Protein AF-A0A353D0T1-F1 (afdb_monomer)

Solvent-accessible surface area (backbone atoms only — not comparable to full-atom values): 4485 Å² total; per-residue (Å²): 103,69,92,74,43,88,63,35,78,48,76,32,62,47,91,71,78,96,55,59,70,70,60,46,49,54,51,49,51,31,43,77,77,54,49,34,44,76,42,60,29,22,41,86,70,46,81,37,62,61,98,84,30,36,52,24,35,30,32,28,31,70,87,42,83,87,42,71,49,78,44,84,40,88,41,120

Secondary structure (DSSP, 8-state):
-TTTSS-EEEEESSSS--S-HHHHHHHHHHHHHSSEEEEETEEEEEEEEETTEEEEEEEEESS-TT-EEEEEEEE-

Nearest PDB structures (foldseek):
  5utx-assembly1_A  TM=9.702E-01  e=4.992E-08  Vibrio vulnificus CMCP6
  5usx-assembly1_A  TM=9.925E-01  e=8.456E-08  Vibrio vulnificus CMCP6
  5utx-assembly1_B  TM=9.883E-01  e=1.432E-07  Vibrio vulnificus CMCP6
  1f6m-assembly1_A  TM=9.938E-01  e=3.158E-07  Escherichia coli
  1cl0-assembly1_A  TM=9.435E-01  e=1.437E-06  Escherichia coli

Sequence (76 aa):
LSNIASEVTLVHRRDELRAEAILADEIKERAENGNVTIAWSQVLDEVLGDQAGVTGVRLRSTKDDSKTQDIDVHGV

Foldseek 3Di:
DQVPDQAAEAEDLAPDDPDPPVVRVVQVCCCVPHRYPYHHQKDFDDFDDDPVFTQWTKIAGNVDRVDIDIGGDDDD

Mean predicted aligned error: 4.67 Å

Radius of gyration: 13.52 Å; Cα contacts (8 Å, |Δi|>4): 127; chains: 1; bounding box: 31×20×38 Å

Structure (mmCIF, N/CA/C/O backbone):
data_AF-A0A353D0T1-F1
#
_entry.id   AF-A0A353D0T1-F1
#
loop_
_atom_site.group_PDB
_atom_site.id
_atom_site.type_symbol
_atom_site.label_atom_id
_atom_site.label_alt_id
_atom_site.label_comp_id
_atom_site.label_asym_id
_atom_site.label_entity_id
_atom_site.label_seq_id
_atom_site.pdbx_PDB_ins_code
_atom_site.Cartn_x
_atom_site.Cartn_y
_atom_site.Cartn_z
_atom_site.occupancy
_atom_site.B_iso_or_equiv
_atom_site.auth_seq_id
_atom_site.auth_comp_id
_atom_site.auth_asym_id
_atom_site.auth_atom_id
_atom_site.pdbx_PDB_model_num
ATOM 1 N N . LEU A 1 1 ? 10.373 1.275 5.379 1.00 63.06 1 LEU A N 1
ATOM 2 C CA . LEU A 1 1 ? 10.108 1.699 3.984 1.00 63.06 1 LEU A CA 1
ATOM 3 C C . LEU A 1 1 ? 9.679 3.161 3.903 1.00 63.06 1 LEU A C 1
ATOM 5 O O . LEU A 1 1 ? 10.328 3.898 3.180 1.00 63.06 1 LEU A O 1
ATOM 9 N N . SER A 1 2 ? 8.704 3.622 4.694 1.00 62.53 2 SER A N 1
ATOM 10 C CA . SER A 1 2 ? 8.317 5.052 4.743 1.00 62.53 2 SER A CA 1
ATOM 11 C C . SER A 1 2 ? 9.454 6.007 5.124 1.00 62.53 2 SER A C 1
ATOM 13 O O . SER A 1 2 ? 9.468 7.147 4.696 1.00 62.53 2 SER A O 1
ATOM 15 N N . ASN A 1 3 ? 10.441 5.539 5.894 1.00 76.25 3 ASN A N 1
ATOM 16 C CA . ASN A 1 3 ? 11.605 6.346 6.277 1.00 76.25 3 ASN A CA 1
ATOM 17 C C . ASN A 1 3 ? 12.715 6.364 5.199 1.00 76.25 3 ASN A C 1
ATOM 19 O O . ASN A 1 3 ? 13.799 6.868 5.465 1.00 76.25 3 ASN A O 1
ATOM 23 N N . ILE A 1 4 ? 12.489 5.733 4.040 1.00 82.19 4 ILE A N 1
ATOM 24 C CA . ILE A 1 4 ? 13.476 5.579 2.955 1.00 82.19 4 ILE A CA 1
ATOM 25 C C . ILE A 1 4 ? 12.907 6.128 1.642 1.00 82.19 4 ILE A C 1
ATOM 27 O O . ILE A 1 4 ? 13.591 6.866 0.942 1.00 82.19 4 ILE A O 1
ATOM 31 N N . ALA A 1 5 ? 11.663 5.774 1.312 1.00 84.00 5 ALA A N 1
ATOM 32 C CA . ALA A 1 5 ? 10.967 6.293 0.141 1.00 84.00 5 ALA A CA 1
ATOM 33 C C . ALA A 1 5 ? 10.402 7.696 0.408 1.00 84.00 5 ALA A C 1
ATOM 35 O O . ALA A 1 5 ? 10.050 8.019 1.543 1.00 84.00 5 ALA A O 1
ATOM 36 N N . SER A 1 6 ? 10.278 8.512 -0.641 1.00 86.62 6 SER A N 1
ATOM 37 C CA . SER A 1 6 ? 9.619 9.821 -0.563 1.00 86.62 6 SER A CA 1
ATOM 38 C C . SER A 1 6 ? 8.127 9.688 -0.265 1.00 86.62 6 SER A C 1
ATOM 40 O O . SER A 1 6 ? 7.607 10.448 0.543 1.00 86.62 6 SER A O 1
ATOM 42 N N . GLU A 1 7 ? 7.472 8.684 -0.845 1.00 87.38 7 GLU A N 1
ATOM 43 C CA . GLU A 1 7 ? 6.068 8.339 -0.624 1.00 87.38 7 GLU A CA 1
ATOM 44 C C . GLU A 1 7 ? 5.903 6.815 -0.623 1.00 87.38 7 GLU A C 1
ATOM 46 O O . GLU A 1 7 ? 6.611 6.096 -1.332 1.00 87.38 7 GLU A O 1
ATOM 51 N N . VAL A 1 8 ? 4.981 6.309 0.193 1.00 91.56 8 VAL A N 1
ATOM 52 C CA . VAL A 1 8 ? 4.638 4.889 0.273 1.00 91.56 8 VAL A CA 1
ATOM 53 C C . VAL A 1 8 ? 3.142 4.723 0.088 1.00 91.56 8 VAL A C 1
ATOM 55 O O . VAL A 1 8 ? 2.361 5.067 0.967 1.00 91.56 8 VAL A O 1
ATOM 58 N N . THR A 1 9 ? 2.735 4.101 -1.015 1.00 91.75 9 THR A N 1
ATOM 59 C CA . THR A 1 9 ? 1.345 3.669 -1.180 1.00 91.75 9 THR A CA 1
ATOM 60 C C . THR A 1 9 ? 1.171 2.243 -0.660 1.00 91.75 9 THR A C 1
ATOM 62 O O . THR A 1 9 ? 1.732 1.295 -1.208 1.00 91.75 9 THR A O 1
ATOM 65 N N . LEU A 1 10 ? 0.388 2.076 0.406 1.00 92.06 10 LEU A N 1
ATOM 66 C CA . LEU A 1 10 ? -0.021 0.778 0.931 1.00 92.06 10 LEU A CA 1
ATOM 67 C C . LEU A 1 10 ? -1.322 0.347 0.254 1.00 92.06 10 LEU A C 1
ATOM 69 O O . LEU A 1 10 ? -2.371 0.951 0.460 1.00 92.06 10 LEU A O 1
ATOM 73 N N . VAL A 1 11 ? -1.268 -0.730 -0.524 1.00 92.56 11 VAL A N 1
ATOM 74 C CA . VAL A 1 11 ? -2.442 -1.279 -1.215 1.00 92.56 11 VAL A CA 1
ATOM 75 C C . VAL A 1 11 ? -3.043 -2.412 -0.400 1.00 92.56 11 VAL A C 1
ATOM 77 O O . VAL A 1 11 ? -2.352 -3.374 -0.052 1.00 92.56 11 VAL A O 1
ATOM 80 N N . HIS A 1 12 ? -4.346 -2.335 -0.121 1.00 94.75 12 HIS A N 1
ATOM 81 C CA . HIS A 1 12 ? -5.054 -3.415 0.543 1.00 94.75 12 HIS A CA 1
ATOM 82 C C . HIS A 1 12 ? -6.425 -3.727 -0.061 1.00 94.75 12 HIS A C 1
ATOM 84 O O . HIS A 1 12 ? -7.231 -2.853 -0.359 1.00 94.75 12 HIS A O 1
ATOM 90 N N . ARG A 1 13 ? -6.726 -5.027 -0.163 1.00 92.44 13 ARG A N 1
ATOM 91 C CA . ARG A 1 13 ? -7.955 -5.550 -0.784 1.00 92.44 13 ARG A CA 1
ATOM 92 C C . ARG A 1 13 ? -9.217 -5.395 0.068 1.00 92.44 13 ARG A C 1
ATOM 94 O O . ARG A 1 13 ? -10.317 -5.602 -0.439 1.00 92.44 13 ARG A O 1
ATOM 101 N N . ARG A 1 14 ? -9.052 -5.110 1.361 1.00 92.75 14 ARG A N 1
ATOM 102 C CA . ARG A 1 14 ? -10.127 -4.884 2.339 1.00 92.75 14 ARG A CA 1
ATOM 103 C C . ARG A 1 14 ? -10.059 -3.451 2.851 1.00 92.75 14 ARG A C 1
ATOM 105 O O . ARG A 1 14 ? -9.260 -2.661 2.371 1.00 92.75 14 ARG A O 1
ATOM 112 N N . ASP A 1 15 ? -10.917 -3.157 3.803 1.00 89.12 15 ASP A N 1
ATOM 113 C CA . ASP A 1 15 ? -11.107 -1.920 4.549 1.00 89.12 15 ASP A CA 1
ATOM 114 C C . ASP A 1 15 ? -10.617 -2.044 6.011 1.00 89.12 15 ASP A C 1
ATOM 116 O O . ASP A 1 15 ? -10.837 -1.159 6.830 1.00 89.12 15 ASP A O 1
ATOM 120 N N . GLU A 1 16 ? -9.905 -3.131 6.334 1.00 88.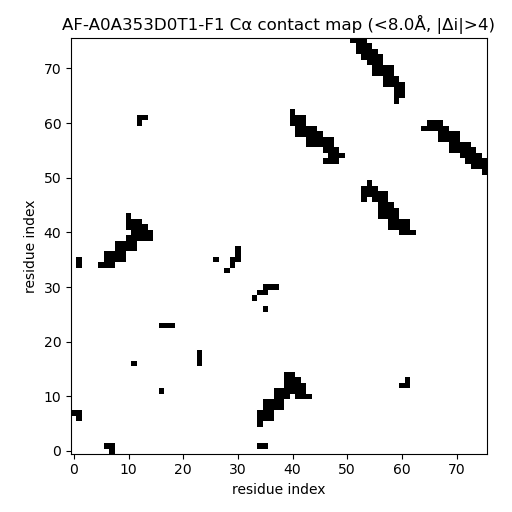69 16 GLU A N 1
ATOM 121 C CA . GLU A 1 16 ? -9.260 -3.369 7.630 1.00 88.69 16 GLU A CA 1
ATOM 122 C C . GLU A 1 16 ? -7.819 -3.863 7.445 1.00 88.69 16 GLU A C 1
ATOM 124 O O . GLU A 1 16 ? -7.555 -4.666 6.553 1.00 88.69 16 GLU A O 1
ATOM 129 N N . LEU A 1 17 ? -6.889 -3.450 8.312 1.00 89.88 17 LEU A N 1
ATOM 130 C CA . LEU A 1 17 ? -5.570 -4.084 8.414 1.00 89.88 17 LEU A CA 1
ATOM 131 C C . LEU A 1 17 ? -5.618 -5.187 9.466 1.00 89.88 17 LEU A C 1
ATOM 133 O O . LEU A 1 17 ? -6.022 -4.958 10.602 1.00 89.88 17 LEU A O 1
ATOM 137 N N . ARG A 1 18 ? -5.134 -6.378 9.110 1.00 89.38 18 ARG A N 1
ATOM 138 C CA . ARG A 1 18 ? -4.924 -7.483 10.058 1.00 89.38 18 ARG A CA 1
ATOM 139 C C . ARG A 1 18 ? -3.498 -7.463 10.595 1.00 89.38 18 ARG A C 1
ATOM 141 O O . ARG A 1 18 ? -2.734 -8.397 10.374 1.00 89.38 18 ARG A O 1
ATOM 148 N N . ALA A 1 19 ? -3.151 -6.359 11.241 1.00 88.31 19 ALA A N 1
ATOM 149 C CA . ALA A 1 19 ? -1.913 -6.201 11.991 1.00 88.31 19 ALA A CA 1
ATOM 150 C C . ALA A 1 19 ? -2.233 -6.145 13.491 1.00 88.31 19 ALA A C 1
ATOM 152 O O . ALA A 1 19 ? -3.396 -6.041 13.885 1.00 88.31 19 ALA A O 1
ATOM 153 N N . GLU A 1 20 ? -1.206 -6.211 14.333 1.00 93.06 20 GLU A N 1
ATOM 154 C CA . GLU A 1 20 ? -1.363 -5.870 15.747 1.00 93.06 20 GLU A CA 1
ATOM 155 C C . GLU A 1 20 ? -1.906 -4.441 15.880 1.00 93.06 20 GLU A C 1
ATOM 157 O O . GLU A 1 20 ? -1.578 -3.576 15.064 1.00 93.06 20 GLU A O 1
ATOM 162 N N . ALA A 1 21 ? -2.729 -4.188 16.903 1.00 88.94 21 ALA A N 1
ATOM 163 C CA . ALA A 1 21 ? -3.443 -2.916 17.048 1.00 88.94 21 ALA A CA 1
ATOM 164 C C . ALA A 1 21 ? -2.493 -1.705 16.995 1.00 88.94 21 ALA A C 1
ATOM 166 O O . ALA A 1 21 ? -2.732 -0.768 16.243 1.00 88.94 21 ALA A O 1
ATOM 167 N N . ILE A 1 22 ? -1.359 -1.797 17.697 1.00 93.25 22 ILE A N 1
ATOM 168 C CA . ILE A 1 22 ? -0.338 -0.741 17.748 1.00 93.25 22 ILE A CA 1
ATOM 169 C C . ILE A 1 22 ? 0.237 -0.447 16.355 1.00 93.25 22 ILE A C 1
ATOM 171 O O . ILE A 1 22 ? 0.365 0.712 15.975 1.00 93.25 22 ILE A O 1
ATOM 175 N N . LEU A 1 23 ? 0.539 -1.480 15.563 1.00 89.88 23 LEU A N 1
ATOM 176 C CA . LEU A 1 23 ? 1.093 -1.308 14.216 1.00 89.88 23 LEU A CA 1
ATOM 177 C C . LEU A 1 23 ? 0.058 -0.738 13.244 1.00 89.88 23 LEU A C 1
ATOM 179 O O . LEU A 1 23 ? 0.393 0.081 12.390 1.00 89.88 23 LEU A O 1
ATOM 183 N N . ALA A 1 24 ? -1.199 -1.171 13.358 1.00 89.94 24 ALA A N 1
ATOM 184 C CA . ALA A 1 24 ? -2.279 -0.618 12.553 1.00 89.94 24 ALA A CA 1
ATOM 185 C C . ALA A 1 24 ? -2.476 0.876 12.845 1.00 89.94 24 ALA A C 1
ATOM 187 O O . ALA A 1 24 ? -2.705 1.645 11.914 1.00 89.94 24 ALA A O 1
ATOM 188 N N . ASP A 1 25 ? -2.361 1.286 14.107 1.00 90.38 25 ASP A N 1
ATOM 189 C CA . ASP A 1 25 ? -2.508 2.683 14.508 1.00 90.38 25 ASP A CA 1
ATOM 190 C C . ASP A 1 25 ? -1.306 3.535 14.082 1.00 90.38 25 ASP A C 1
ATOM 192 O O . ASP A 1 25 ? -1.508 4.615 13.536 1.00 90.38 25 ASP A O 1
ATOM 196 N N . GLU A 1 26 ? -0.078 3.018 14.177 1.00 90.69 26 GLU A N 1
ATOM 197 C CA . GLU A 1 26 ? 1.113 3.703 13.656 1.00 90.69 26 GLU A CA 1
ATOM 198 C C . GLU A 1 26 ? 1.037 3.914 12.131 1.00 90.69 26 GLU A C 1
ATOM 200 O O . GLU A 1 26 ? 1.405 4.970 11.613 1.00 90.69 26 GLU A O 1
ATOM 205 N N . ILE A 1 27 ? 0.528 2.927 11.384 1.00 90.62 27 ILE A N 1
ATOM 206 C CA . ILE A 1 27 ? 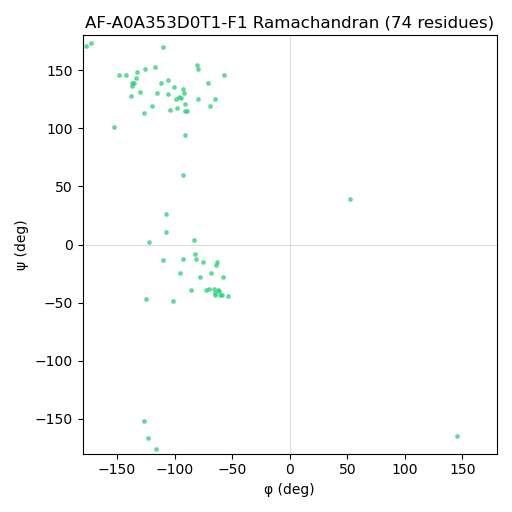0.324 3.061 9.934 1.00 90.62 27 ILE A CA 1
ATOM 207 C C . ILE A 1 27 ? -0.729 4.131 9.629 1.00 90.62 27 ILE A C 1
ATOM 209 O O . ILE A 1 27 ? -0.527 4.919 8.706 1.00 90.62 27 ILE A O 1
ATOM 213 N N . LYS A 1 28 ? -1.831 4.178 10.387 1.00 89.38 28 LYS A N 1
ATOM 214 C CA . LYS A 1 28 ? -2.860 5.217 10.222 1.00 89.38 28 LYS A CA 1
ATOM 215 C C . LYS A 1 28 ? -2.313 6.602 10.557 1.00 89.38 28 LYS A C 1
ATOM 217 O O . LYS A 1 28 ? -2.526 7.522 9.781 1.00 89.38 28 LYS A O 1
ATOM 222 N N . GLU A 1 29 ? -1.548 6.740 11.637 1.00 91.69 29 GLU A N 1
ATOM 223 C CA . GLU A 1 29 ? -0.916 8.008 12.012 1.00 91.69 29 GLU A CA 1
ATOM 224 C C . GLU A 1 29 ? 0.015 8.512 10.902 1.00 91.69 29 GLU A C 1
ATOM 226 O O . GLU A 1 29 ? -0.029 9.684 10.527 1.00 91.69 29 GLU A O 1
ATOM 231 N N . ARG A 1 30 ? 0.817 7.616 10.313 1.00 90.00 30 ARG A N 1
ATOM 232 C CA . ARG A 1 30 ? 1.672 7.935 9.159 1.00 90.00 30 ARG A CA 1
ATOM 233 C C . ARG A 1 30 ? 0.875 8.216 7.886 1.00 90.00 30 ARG A C 1
ATOM 235 O O . ARG A 1 30 ? 1.401 8.895 7.007 1.00 90.00 30 ARG A O 1
ATOM 242 N N . ALA A 1 31 ? -0.346 7.699 7.774 1.00 90.00 31 ALA A N 1
ATOM 243 C CA . ALA A 1 31 ? -1.234 8.002 6.660 1.00 90.00 31 ALA A CA 1
ATOM 244 C C . ALA A 1 31 ? -1.912 9.372 6.789 1.00 90.00 31 ALA A C 1
ATOM 246 O O . ALA A 1 31 ? -2.220 10.008 5.787 1.00 90.00 31 ALA A O 1
ATOM 247 N N . GLU A 1 32 ? -2.117 9.843 8.018 1.00 90.00 32 GLU A N 1
ATOM 248 C CA . GLU A 1 32 ? -2.689 11.161 8.295 1.00 90.00 32 GLU A CA 1
ATOM 249 C C . GLU A 1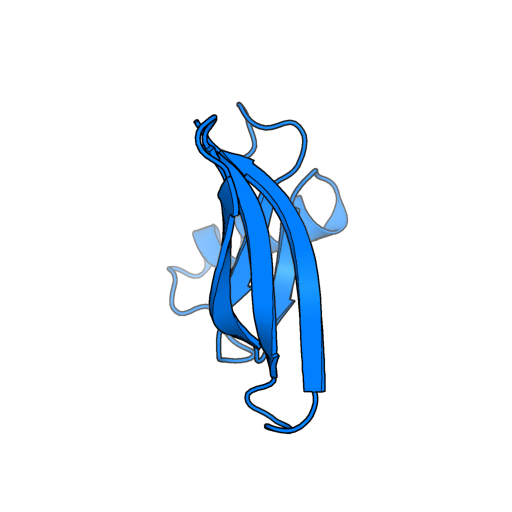 32 ? -1.629 12.270 8.297 1.00 90.00 32 GLU A C 1
ATOM 251 O O . GLU A 1 32 ? -1.879 13.365 7.799 1.00 90.00 32 GLU A O 1
ATOM 256 N N . ASN A 1 33 ? -0.442 11.990 8.845 1.00 90.69 33 ASN A N 1
ATOM 257 C CA . ASN A 1 33 ? 0.570 13.009 9.152 1.00 90.69 33 ASN A CA 1
ATOM 258 C C . ASN A 1 33 ? 1.923 12.774 8.465 1.00 90.69 33 ASN A C 1
ATOM 260 O O . ASN A 1 33 ? 2.883 13.501 8.722 1.00 90.69 33 ASN A O 1
ATOM 264 N N . GLY A 1 34 ? 2.034 11.734 7.640 1.00 90.06 34 GLY A N 1
ATOM 265 C CA . GLY A 1 34 ? 3.291 11.305 7.038 1.00 90.06 34 GLY A CA 1
ATOM 266 C C . GLY A 1 34 ? 3.219 11.178 5.522 1.00 90.06 34 GLY A C 1
ATOM 267 O O . GLY A 1 34 ? 2.474 11.874 4.842 1.00 90.06 34 GLY A O 1
ATOM 268 N N . ASN A 1 35 ? 4.048 10.282 4.992 1.00 90.06 35 ASN A N 1
ATOM 269 C CA . ASN A 1 35 ? 4.192 10.024 3.563 1.00 90.06 35 ASN A CA 1
ATOM 270 C C . ASN A 1 35 ? 3.573 8.687 3.135 1.00 90.06 35 ASN A C 1
ATOM 272 O O . ASN A 1 35 ? 4.048 8.061 2.186 1.00 90.06 35 ASN A O 1
ATOM 276 N N . VAL A 1 36 ? 2.574 8.204 3.876 1.00 92.62 36 VAL A N 1
ATOM 277 C CA . VAL A 1 36 ? 1.894 6.944 3.576 1.00 92.62 36 VAL A CA 1
ATOM 278 C C . VAL A 1 36 ? 0.511 7.238 3.005 1.00 92.62 36 VAL A C 1
ATOM 280 O O . VAL A 1 36 ? -0.269 7.956 3.609 1.00 92.62 36 VAL A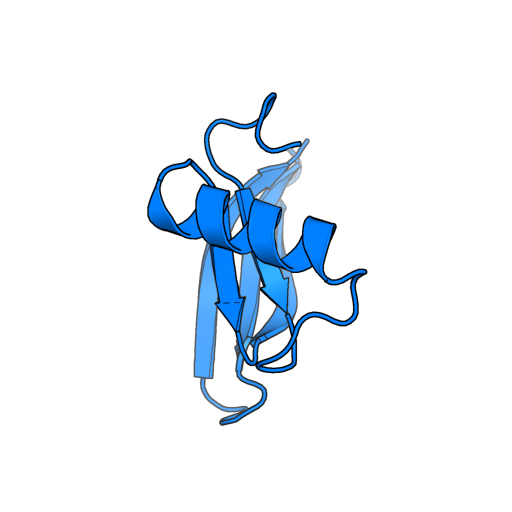 O 1
ATOM 283 N N . THR A 1 37 ? 0.163 6.632 1.878 1.00 91.81 37 THR A N 1
ATOM 284 C CA . THR A 1 37 ? -1.192 6.685 1.313 1.00 91.81 37 THR A CA 1
ATOM 285 C C . THR A 1 37 ? -1.777 5.280 1.340 1.00 91.81 37 THR A C 1
ATOM 287 O O . THR A 1 37 ? -1.119 4.341 0.900 1.00 91.81 37 THR A O 1
ATOM 290 N N . ILE A 1 38 ? -2.996 5.091 1.857 1.00 92.62 38 ILE A N 1
ATOM 291 C CA . ILE A 1 38 ? -3.627 3.761 1.898 1.00 92.62 38 ILE A CA 1
ATOM 292 C C . ILE A 1 38 ? -4.704 3.644 0.819 1.00 92.62 38 ILE A C 1
ATOM 294 O O . ILE A 1 38 ? -5.745 4.299 0.880 1.00 92.62 38 ILE A O 1
ATOM 298 N N . ALA A 1 39 ? -4.476 2.749 -0.138 1.00 92.12 39 ALA A N 1
ATOM 299 C CA . ALA A 1 39 ? -5.436 2.364 -1.159 1.00 92.12 39 ALA A CA 1
ATOM 300 C C . ALA A 1 39 ? -6.265 1.164 -0.671 1.00 92.12 39 ALA A C 1
ATOM 302 O O . ALA A 1 39 ? -5.856 0.006 -0.785 1.00 92.12 39 ALA A O 1
ATOM 303 N N . TRP A 1 40 ? -7.430 1.448 -0.087 1.00 94.06 40 TRP A N 1
ATOM 304 C CA . TRP A 1 40 ? -8.358 0.430 0.411 1.00 94.06 40 TRP A CA 1
ATOM 305 C C . TRP A 1 40 ? -9.216 -0.177 -0.694 1.00 94.06 40 TRP A C 1
ATOM 307 O O . TRP A 1 40 ? -9.561 0.484 -1.670 1.00 94.06 40 TRP A O 1
ATOM 317 N N . SER A 1 41 ? -9.681 -1.410 -0.475 1.00 93.81 41 SER A N 1
ATOM 318 C CA . SER A 1 41 ? -10.536 -2.130 -1.431 1.00 93.81 41 SER A CA 1
ATOM 319 C C . SER A 1 41 ? -9.942 -2.175 -2.845 1.00 93.81 41 SER A C 1
ATOM 321 O O . SER A 1 41 ? -10.662 -2.021 -3.835 1.00 93.81 41 SER A O 1
ATOM 323 N N . GLN A 1 42 ? -8.624 -2.348 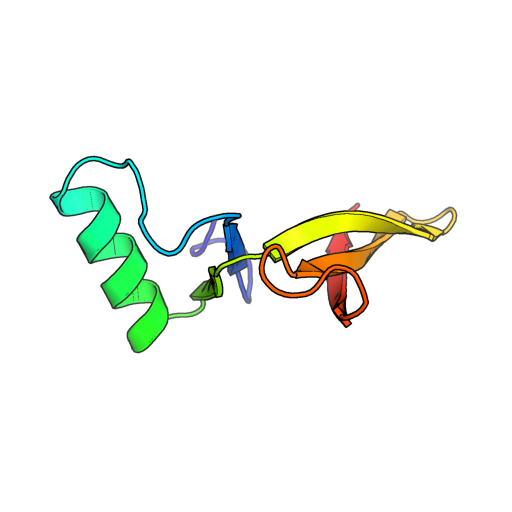-2.936 1.00 94.19 42 GLN A N 1
ATOM 324 C CA . GLN A 1 42 ? -7.898 -2.441 -4.196 1.00 94.19 42 GLN A CA 1
ATOM 325 C C . GLN A 1 42 ? -6.934 -3.628 -4.205 1.00 94.19 42 GLN A C 1
ATOM 327 O O . GLN A 1 42 ? -6.399 -4.047 -3.176 1.00 94.19 42 GLN A O 1
ATOM 332 N N . VAL A 1 43 ? -6.740 -4.199 -5.387 1.00 93.62 43 VAL A N 1
ATOM 333 C CA . VAL A 1 43 ? -5.782 -5.271 -5.664 1.00 93.62 43 VAL A CA 1
ATOM 334 C C . VAL A 1 43 ? -4.881 -4.855 -6.812 1.00 93.62 43 VAL A C 1
ATOM 336 O O . VAL A 1 43 ? -5.298 -4.097 -7.681 1.00 93.62 43 VAL A O 1
ATOM 339 N N . LEU A 1 44 ? -3.649 -5.358 -6.818 1.00 93.62 44 LEU A N 1
ATOM 340 C CA . LEU A 1 44 ? -2.760 -5.209 -7.962 1.00 93.62 44 LEU A CA 1
ATOM 341 C C . LEU A 1 44 ? -3.347 -5.971 -9.154 1.00 93.62 44 LEU A C 1
ATOM 343 O O . LEU A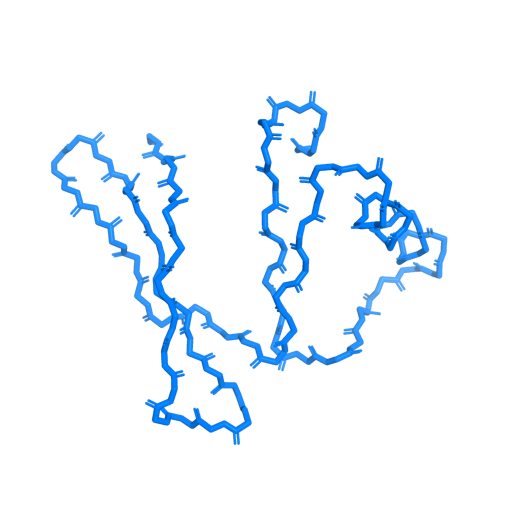 1 44 ? -3.640 -7.161 -9.035 1.00 93.62 44 LEU A O 1
ATOM 347 N N . ASP A 1 45 ? -3.519 -5.274 -10.269 1.00 93.19 45 ASP A N 1
ATOM 348 C CA . ASP A 1 45 ? -4.022 -5.834 -11.520 1.00 93.19 45 ASP A CA 1
ATOM 349 C C . ASP A 1 45 ? -2.869 -6.085 -12.495 1.00 93.19 45 ASP A C 1
ATOM 351 O O . ASP A 1 45 ? -2.711 -7.191 -13.006 1.00 93.19 45 ASP A O 1
ATOM 355 N N . GLU A 1 46 ? -2.004 -5.084 -12.674 1.00 92.38 46 GLU A N 1
ATOM 356 C CA . GLU A 1 46 ? -0.871 -5.149 -13.595 1.00 92.38 46 GLU A CA 1
ATOM 357 C C . GLU A 1 46 ? 0.311 -4.322 -13.070 1.00 92.38 46 GLU A C 1
ATOM 359 O O . GLU A 1 46 ? 0.128 -3.283 -12.435 1.00 92.38 46 GLU A O 1
ATOM 364 N N . VAL A 1 47 ? 1.536 -4.778 -13.334 1.00 92.19 47 VAL A N 1
ATOM 365 C CA . VAL A 1 47 ? 2.759 -3.997 -13.096 1.00 92.19 47 VAL A CA 1
ATOM 366 C C . VAL A 1 47 ? 3.180 -3.377 -14.422 1.00 92.19 47 VAL A C 1
ATOM 368 O O . VAL A 1 47 ? 3.351 -4.093 -15.406 1.00 92.19 47 VAL A O 1
ATOM 371 N N . LEU A 1 48 ? 3.345 -2.058 -14.440 1.00 91.56 48 LEU A N 1
ATOM 372 C CA . LEU A 1 48 ? 3.708 -1.286 -15.622 1.00 91.56 48 LEU A CA 1
ATOM 373 C C . LEU A 1 48 ? 5.204 -0.967 -15.579 1.00 91.56 48 LEU A C 1
ATOM 375 O O . LEU A 1 48 ? 5.738 -0.560 -14.546 1.00 91.56 48 LEU A O 1
ATOM 379 N N . GLY A 1 49 ? 5.888 -1.139 -16.701 1.00 91.06 49 GLY A N 1
ATOM 380 C CA . GLY A 1 49 ? 7.319 -0.890 -16.783 1.00 91.06 49 GLY A CA 1
ATOM 381 C C . GLY A 1 49 ? 7.874 -1.092 -18.181 1.00 91.06 49 GLY A C 1
ATOM 382 O O . GLY A 1 49 ? 7.192 -1.596 -19.077 1.00 91.06 49 GLY A O 1
ATOM 383 N N . ASP A 1 50 ? 9.125 -0.695 -18.353 1.00 87.44 50 ASP A N 1
ATOM 384 C CA . ASP A 1 50 ? 9.887 -0.863 -19.582 1.00 87.44 50 ASP A CA 1
ATOM 385 C C . ASP A 1 50 ? 11.193 -1.638 -19.319 1.00 87.44 50 ASP A C 1
ATOM 387 O O . ASP A 1 50 ? 11.365 -2.285 -18.287 1.00 87.44 50 ASP A O 1
ATOM 391 N N . GLN A 1 51 ? 12.120 -1.624 -20.282 1.00 83.56 51 GLN A N 1
ATOM 392 C CA . GLN A 1 51 ? 13.400 -2.331 -20.156 1.00 83.56 51 GLN A CA 1
ATOM 393 C C . GLN A 1 51 ? 14.296 -1.782 -19.032 1.00 83.56 51 GLN A C 1
ATOM 395 O O . GLN A 1 51 ? 15.239 -2.465 -18.637 1.00 83.56 51 GLN A O 1
ATOM 400 N N . ALA A 1 52 ? 14.035 -0.566 -18.544 1.00 84.94 52 ALA A N 1
ATOM 401 C CA . ALA A 1 52 ? 14.785 0.080 -17.476 1.00 84.94 52 ALA A CA 1
ATOM 402 C C . ALA A 1 52 ? 14.190 -0.167 -16.079 1.00 84.94 52 ALA A C 1
ATOM 404 O O . ALA A 1 52 ? 14.880 0.099 -15.096 1.00 84.94 52 ALA A O 1
ATOM 405 N N . GLY A 1 53 ? 12.961 -0.688 -15.977 1.00 88.75 53 GLY A N 1
ATOM 406 C CA . GLY A 1 53 ? 12.357 -1.066 -14.700 1.00 88.75 53 GLY A CA 1
ATOM 407 C C . GLY A 1 53 ? 10.849 -0.834 -14.625 1.00 88.75 53 GLY A C 1
ATOM 408 O O . GLY A 1 53 ? 10.164 -0.636 -15.628 1.00 88.75 53 GLY A O 1
ATOM 409 N N . VAL A 1 54 ? 10.330 -0.873 -13.400 1.00 92.38 54 VAL A N 1
ATOM 410 C CA . VAL A 1 54 ? 8.925 -0.602 -13.081 1.00 92.38 54 VAL A CA 1
ATOM 411 C C . VAL A 1 54 ? 8.703 0.908 -13.040 1.00 92.38 54 VAL A C 1
ATOM 413 O O . VAL A 1 54 ? 9.372 1.625 -12.297 1.00 92.38 54 VAL A O 1
ATOM 416 N N . THR A 1 55 ? 7.734 1.385 -13.814 1.00 92.69 55 THR A N 1
ATOM 417 C CA . THR A 1 55 ? 7.347 2.804 -13.878 1.00 92.69 55 THR A CA 1
ATOM 418 C C . THR A 1 55 ? 5.983 3.066 -13.248 1.00 92.69 55 THR A C 1
ATOM 420 O O . THR A 1 55 ? 5.622 4.217 -13.008 1.00 92.69 55 THR A O 1
ATOM 423 N N . GLY A 1 56 ? 5.209 2.014 -12.976 1.00 92.69 56 GLY A N 1
ATOM 424 C CA . GLY A 1 56 ? 3.889 2.151 -12.386 1.00 92.69 56 GLY A CA 1
ATOM 425 C C . GLY A 1 56 ? 3.260 0.824 -11.999 1.00 92.69 56 GLY A C 1
ATOM 426 O O . GLY A 1 56 ? 3.755 -0.260 -12.306 1.00 92.69 56 GLY A O 1
ATOM 427 N N . VAL A 1 57 ? 2.120 0.913 -11.334 1.00 93.69 57 VAL A N 1
ATOM 428 C CA . VAL A 1 57 ? 1.245 -0.226 -11.064 1.00 93.69 57 VAL A CA 1
ATOM 429 C C . VAL A 1 57 ? -0.195 0.161 -11.353 1.00 93.69 57 VAL A C 1
ATOM 431 O O . VAL A 1 57 ? -0.634 1.253 -11.003 1.00 93.69 57 VAL A O 1
ATOM 434 N N . ARG A 1 58 ? -0.947 -0.748 -11.967 1.00 94.38 58 ARG A N 1
ATOM 435 C CA . ARG A 1 58 ? -2.395 -0.638 -12.111 1.00 94.38 58 ARG A CA 1
ATOM 436 C C . ARG A 1 58 ? -3.066 -1.395 -10.984 1.00 94.38 58 ARG A C 1
ATOM 438 O O . ARG A 1 58 ? -2.816 -2.584 -10.779 1.00 94.38 58 ARG A O 1
ATOM 445 N N . LEU A 1 59 ? -3.948 -0.712 -10.274 1.00 94.19 59 LEU A N 1
ATOM 4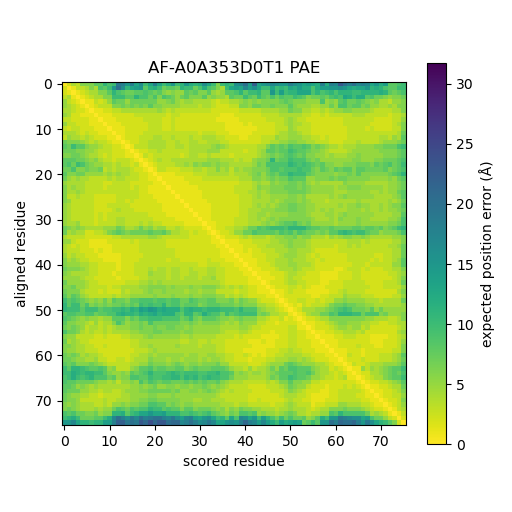46 C CA . LEU A 1 59 ? -4.783 -1.276 -9.229 1.00 94.19 59 LEU A CA 1
ATOM 447 C C . LEU A 1 59 ? -6.217 -1.411 -9.726 1.00 94.19 59 LEU A C 1
ATOM 449 O O . LEU A 1 59 ? -6.729 -0.527 -10.406 1.00 94.19 59 LEU A O 1
ATOM 453 N N . ARG A 1 60 ? -6.888 -2.494 -9.347 1.00 95.00 60 ARG A N 1
ATOM 454 C CA . ARG A 1 60 ? -8.308 -2.734 -9.611 1.00 95.00 60 ARG A CA 1
ATOM 455 C C . ARG A 1 60 ? -9.094 -2.696 -8.312 1.00 95.00 60 ARG A C 1
ATOM 457 O O . ARG A 1 60 ? -8.642 -3.222 -7.293 1.00 95.00 60 ARG A O 1
ATOM 464 N N . SER A 1 61 ? -10.273 -2.078 -8.330 1.00 93.94 61 SER A N 1
ATOM 465 C CA . SER A 1 61 ? -11.142 -2.075 -7.154 1.00 93.94 61 SER A CA 1
ATOM 466 C C . SER A 1 61 ? -11.750 -3.451 -6.904 1.00 93.94 61 SER A C 1
ATOM 468 O O . SER A 1 61 ? -12.230 -4.103 -7.819 1.00 93.94 61 SER A O 1
ATOM 470 N N . THR A 1 62 ? -11.806 -3.860 -5.638 1.00 92.12 62 THR A N 1
ATOM 471 C CA . THR A 1 62 ? -12.524 -5.064 -5.197 1.00 92.12 62 THR A CA 1
ATOM 472 C C . THR A 1 62 ? -14.022 -4.833 -4.999 1.00 92.12 62 THR A C 1
ATOM 474 O O . THR A 1 62 ? -14.758 -5.782 -4.741 1.00 92.12 62 THR A O 1
ATOM 477 N N . LYS A 1 63 ? -14.478 -3.575 -5.083 1.00 91.19 63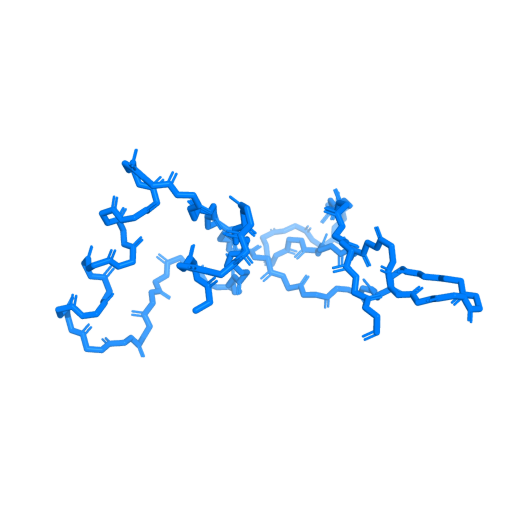 LYS A N 1
ATOM 478 C CA . LYS A 1 63 ? -15.898 -3.193 -4.995 1.00 91.19 63 LYS A CA 1
ATOM 479 C C . LYS A 1 63 ? -16.552 -3.064 -6.370 1.00 91.19 63 LYS A C 1
ATOM 481 O O . LYS A 1 63 ? -17.770 -3.163 -6.469 1.00 91.19 63 LYS A O 1
ATOM 486 N N . ASP A 1 64 ? -15.750 -2.811 -7.400 1.00 91.44 64 ASP A N 1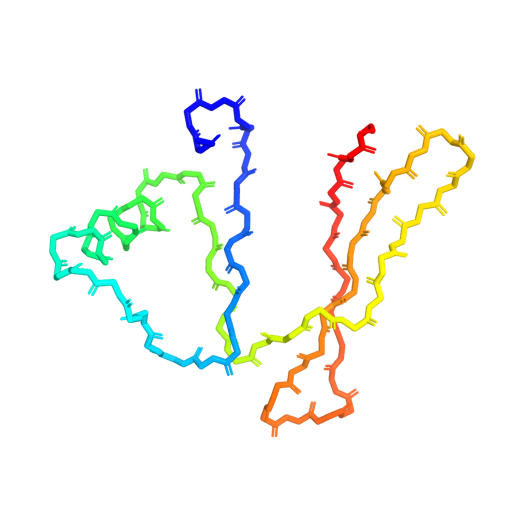
ATOM 487 C CA . ASP A 1 64 ? -16.190 -2.612 -8.776 1.00 91.44 64 ASP A CA 1
ATOM 488 C C . ASP A 1 64 ? -15.058 -3.014 -9.727 1.00 91.44 64 ASP A C 1
ATOM 490 O O . ASP A 1 64 ? -14.111 -2.254 -9.940 1.00 91.44 64 ASP A O 1
ATOM 494 N N . ASP A 1 65 ? -15.166 -4.211 -10.300 1.00 85.50 65 ASP A N 1
ATOM 495 C CA . ASP A 1 65 ? -14.141 -4.799 -11.169 1.00 85.50 65 ASP A CA 1
ATOM 496 C C . ASP A 1 65 ? -13.893 -3.992 -12.455 1.00 85.50 65 ASP A C 1
ATOM 498 O O . ASP A 1 65 ? -12.870 -4.191 -13.106 1.00 85.50 65 ASP A O 1
ATOM 502 N N . SER A 1 66 ? -14.790 -3.067 -12.818 1.00 88.12 66 SER A N 1
ATOM 503 C CA . SER A 1 66 ? -14.609 -2.184 -13.977 1.00 88.12 66 SER A CA 1
ATOM 504 C C . SER A 1 66 ? -13.719 -0.971 -13.691 1.00 88.12 66 SER A C 1
ATOM 506 O O . SER A 1 66 ? -13.308 -0.274 -14.620 1.00 88.12 66 SER A O 1
ATOM 508 N N . LYS A 1 67 ? -13.415 -0.702 -12.414 1.00 91.38 67 LYS A N 1
ATOM 509 C CA . LYS A 1 67 ? -12.622 0.455 -11.997 1.00 91.38 67 LYS A CA 1
ATOM 510 C C . LYS A 1 67 ? -11.169 0.083 -11.776 1.00 91.38 67 LYS A C 1
ATOM 512 O O . LYS A 1 67 ? -10.837 -0.654 -10.844 1.00 91.38 67 LYS A O 1
ATOM 517 N N . THR A 1 68 ? -10.309 0.701 -12.575 1.00 93.00 68 THR A N 1
ATOM 518 C CA . THR A 1 68 ? -8.858 0.642 -12.426 1.00 93.00 68 THR A CA 1
ATOM 519 C C . THR A 1 68 ? -8.277 2.022 -12.139 1.00 93.00 68 THR A C 1
ATOM 521 O O . THR A 1 68 ? -8.847 3.046 -12.516 1.00 93.00 68 THR A O 1
ATOM 524 N N . GLN A 1 69 ? -7.140 2.044 -11.455 1.00 91.44 69 GLN A N 1
ATOM 525 C CA . GLN A 1 69 ? -6.373 3.241 -11.150 1.00 91.44 69 GLN A CA 1
ATOM 526 C C . GLN A 1 69 ? -4.892 2.944 -11.346 1.00 91.44 69 GLN A C 1
ATOM 528 O O . GLN A 1 69 ? -4.375 1.991 -10.766 1.00 91.44 69 GLN A O 1
ATOM 533 N N . ASP A 1 70 ? -4.217 3.784 -12.119 1.00 92.62 70 ASP A N 1
ATOM 534 C CA . ASP A 1 70 ? -2.778 3.680 -12.327 1.00 92.62 70 ASP A CA 1
ATOM 535 C C . ASP A 1 70 ? -2.075 4.568 -11.290 1.00 92.62 70 ASP A C 1
ATOM 537 O O . ASP A 1 70 ? -2.496 5.699 -11.031 1.00 92.62 70 ASP A O 1
ATOM 541 N N . ILE A 1 71 ? -1.044 4.021 -10.649 1.00 89.94 71 ILE A N 1
ATOM 542 C CA . ILE A 1 71 ? -0.195 4.715 -9.683 1.00 89.94 71 ILE A CA 1
ATOM 543 C C . ILE A 1 71 ? 1.227 4.696 -10.221 1.00 89.94 71 ILE A C 1
ATOM 545 O O . ILE A 1 71 ? 1.814 3.625 -10.402 1.00 89.94 71 ILE A O 1
ATOM 549 N N . ASP A 1 72 ? 1.775 5.886 -10.444 1.00 89.38 72 ASP A N 1
ATOM 550 C CA . ASP A 1 72 ? 3.162 6.058 -10.853 1.00 89.38 72 ASP A CA 1
ATOM 551 C C . ASP A 1 72 ? 4.079 5.685 -9.689 1.00 89.38 72 ASP A C 1
ATOM 553 O O . ASP A 1 72 ? 4.035 6.279 -8.609 1.00 89.38 72 ASP A O 1
ATOM 557 N N . VAL A 1 73 ? 4.920 4.678 -9.902 1.00 86.25 73 VAL A N 1
ATOM 558 C CA . VAL A 1 73 ? 5.910 4.232 -8.923 1.00 86.25 73 VAL A CA 1
ATOM 559 C C . VAL A 1 73 ? 7.213 3.957 -9.645 1.00 86.25 73 VAL A C 1
ATOM 561 O O . VAL A 1 73 ? 7.226 3.340 -10.701 1.00 86.25 73 VAL A O 1
ATOM 564 N N . HIS A 1 74 ? 8.328 4.395 -9.075 1.00 80.06 74 HIS A N 1
ATOM 565 C CA . HIS A 1 74 ? 9.639 4.007 -9.583 1.00 80.06 74 HIS A CA 1
ATOM 566 C C . HIS A 1 74 ? 10.111 2.742 -8.869 1.00 80.06 74 HIS A C 1
ATOM 568 O O . HIS A 1 74 ? 10.269 2.738 -7.647 1.00 80.06 74 HIS A O 1
ATOM 574 N N . GLY A 1 75 ? 10.366 1.687 -9.636 1.00 69.50 75 GLY A N 1
ATOM 575 C CA . GLY A 1 75 ? 11.046 0.480 -9.182 1.00 69.50 75 GLY A CA 1
ATOM 576 C C . GLY A 1 75 ? 12.180 0.125 -10.138 1.00 69.50 75 GLY A C 1
ATOM 577 O O . GLY A 1 75 ? 11.981 0.103 -11.348 1.00 69.50 75 GLY A O 1
ATOM 578 N N . VAL A 1 76 ? 13.366 -0.137 -9.589 1.00 49.94 76 VAL A N 1
ATOM 579 C CA . VAL A 1 76 ? 14.523 -0.680 -10.323 1.00 49.94 76 VAL A CA 1
ATOM 580 C C . VAL A 1 76 ? 14.559 -2.189 -10.140 1.00 49.94 76 VAL A C 1
ATOM 582 O O . VAL A 1 76 ? 14.335 -2.624 -8.985 1.00 49.94 76 VAL A O 1
#

pLDDT: mean 88.93, std 7.5, range [49.94, 95.0]